Protein AF-A0A933USE7-F1 (afdb_monomer)

Sequence (112 aa):
MIGGRRTSVRLEREIWLALDEICLREKATLHRLCGAIDAQRGPSGRSSAMRVLAIGYFREAATDIGHQQAGHGPLPAADSHLRAPDPGRPRSFLAAIQADLARHAKHRPSKG

pLDDT: mean 77.44, std 17.63, range [38.81, 97.38]

Radius of gyration: 17.28 Å; Cα contacts (8 Å, |Δi|>4): 50; chains: 1; bounding box: 38×41×45 Å

Structure (mmCIF, N/CA/C/O backbone):
data_AF-A0A933USE7-F1
#
_entry.id   AF-A0A933USE7-F1
#
loop_
_atom_site.group_PDB
_atom_site.id
_atom_site.type_symbol
_atom_site.label_atom_id
_atom_site.label_alt_id
_atom_site.label_comp_id
_atom_site.label_asym_id
_atom_site.label_entity_id
_atom_site.label_seq_id
_atom_site.pdbx_PDB_ins_code
_atom_site.Cartn_x
_atom_site.Cartn_y
_atom_site.Cartn_z
_atom_site.occupancy
_atom_site.B_iso_or_equiv
_atom_site.auth_seq_id
_atom_site.auth_comp_id
_atom_site.auth_asym_id
_atom_site.auth_atom_id
_atom_site.pdbx_PDB_model_num
ATOM 1 N N . MET A 1 1 ? -16.252 8.790 15.072 1.00 39.22 1 MET A N 1
ATOM 2 C CA . MET A 1 1 ? -16.191 10.258 15.239 1.00 39.22 1 MET A CA 1
ATOM 3 C C . MET A 1 1 ? -15.223 10.528 16.382 1.00 39.22 1 MET A C 1
ATOM 5 O O . MET A 1 1 ? -15.429 9.962 17.441 1.00 39.22 1 MET A O 1
ATOM 9 N N . ILE A 1 2 ? -14.136 11.271 16.163 1.00 38.81 2 ILE A N 1
ATOM 10 C CA . ILE A 1 2 ? -13.167 11.625 17.215 1.00 38.81 2 ILE A CA 1
ATOM 11 C C . ILE A 1 2 ? -12.984 13.146 17.141 1.00 38.81 2 ILE A C 1
ATOM 13 O O . ILE A 1 2 ? -12.527 13.652 16.122 1.00 38.81 2 ILE A O 1
ATOM 17 N N . GLY A 1 3 ? -13.403 13.863 18.190 1.00 41.78 3 GLY A N 1
ATOM 18 C CA . GLY A 1 3 ? -12.953 15.231 18.482 1.00 41.78 3 GLY A CA 1
ATOM 19 C C . GLY A 1 3 ? -13.508 16.399 17.656 1.00 41.78 3 GLY A C 1
ATOM 20 O O . GLY A 1 3 ? -12.767 17.348 17.429 1.00 41.78 3 GLY A O 1
ATOM 21 N N . GLY A 1 4 ? -14.766 16.381 17.197 1.00 46.00 4 GLY A N 1
ATOM 22 C CA . GLY A 1 4 ? -15.4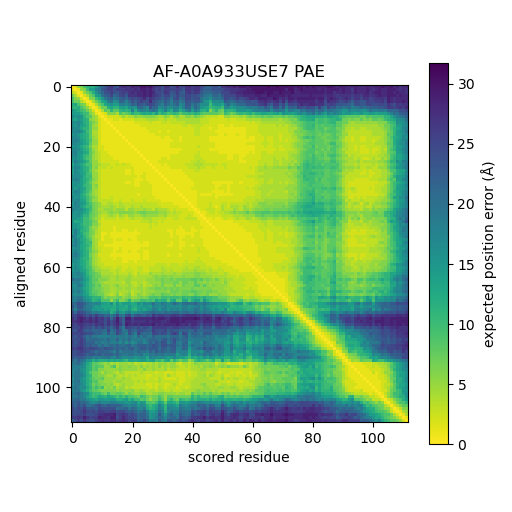77 17.600 16.748 1.00 46.00 4 GLY A CA 1
ATOM 23 C C . GLY A 1 4 ? -14.941 18.334 15.503 1.00 46.00 4 GLY A C 1
ATOM 24 O O . GLY A 1 4 ? -15.620 19.205 14.971 1.00 46.00 4 GLY A O 1
ATOM 25 N N . ARG A 1 5 ? -13.779 17.960 14.961 1.00 43.16 5 ARG A N 1
ATOM 26 C CA . ARG A 1 5 ? -13.311 18.359 13.633 1.00 43.16 5 ARG A CA 1
ATOM 27 C C . ARG A 1 5 ? -13.321 17.123 12.749 1.00 43.16 5 ARG A C 1
ATOM 29 O O . ARG A 1 5 ? -12.512 16.218 12.932 1.00 43.16 5 ARG A O 1
ATOM 36 N N . ARG A 1 6 ? -14.218 17.085 11.756 1.00 41.78 6 ARG A N 1
ATOM 37 C CA . ARG A 1 6 ? -14.032 16.219 10.583 1.00 41.78 6 ARG A CA 1
ATOM 38 C C . ARG A 1 6 ? -12.738 16.676 9.909 1.00 41.78 6 ARG A C 1
ATOM 40 O O . ARG A 1 6 ? -12.771 17.508 9.012 1.00 41.78 6 ARG A O 1
ATOM 47 N N . THR A 1 7 ? -11.590 16.135 10.296 1.00 48.72 7 THR A N 1
ATOM 48 C CA . THR A 1 7 ? -10.470 16.049 9.364 1.00 48.72 7 THR A CA 1
ATOM 49 C C . THR A 1 7 ? -10.881 14.998 8.344 1.00 48.72 7 THR A C 1
ATOM 51 O O . THR A 1 7 ? -10.572 13.817 8.473 1.00 48.72 7 THR A O 1
ATOM 54 N N . SER A 1 8 ? -11.698 15.409 7.365 1.00 50.75 8 SER A N 1
ATOM 55 C CA . SER A 1 8 ? -11.957 14.587 6.191 1.00 50.75 8 SER A CA 1
ATOM 56 C C . SER A 1 8 ? -10.589 14.260 5.615 1.00 50.75 8 SER A C 1
ATOM 58 O O . SER A 1 8 ? -9.871 15.159 5.168 1.00 50.75 8 SER A O 1
ATOM 60 N N . VAL A 1 9 ? -10.190 12.999 5.701 1.00 57.50 9 VAL A N 1
ATOM 61 C CA . VAL A 1 9 ? -8.989 12.516 5.037 1.00 57.50 9 VAL A CA 1
ATOM 62 C C . VAL A 1 9 ? -9.193 12.814 3.552 1.00 57.50 9 VAL A C 1
ATOM 64 O O . VAL A 1 9 ? -10.010 12.177 2.894 1.00 57.50 9 VAL A O 1
ATOM 67 N N . ARG A 1 10 ? -8.526 13.856 3.043 1.00 72.12 10 ARG A N 1
ATOM 68 C CA . ARG A 1 10 ? -8.496 14.159 1.612 1.00 72.12 10 ARG A CA 1
ATOM 69 C C . ARG A 1 10 ? -7.514 13.192 0.975 1.00 72.12 10 ARG A C 1
ATOM 71 O O . ARG A 1 10 ? -6.297 13.372 1.072 1.00 72.12 10 ARG A O 1
ATOM 78 N N . LEU A 1 11 ? -8.074 12.139 0.410 1.00 85.94 11 LEU A N 1
ATOM 79 C CA . LEU A 1 11 ? -7.391 11.141 -0.392 1.00 85.94 11 LEU A CA 1
ATOM 80 C C . LEU A 1 11 ? -8.025 11.154 -1.774 1.00 85.94 11 LEU A C 1
ATOM 82 O O . LEU A 1 11 ? -9.244 11.275 -1.907 1.00 85.94 11 LEU A O 1
ATOM 86 N N . GLU A 1 12 ? -7.175 11.071 -2.784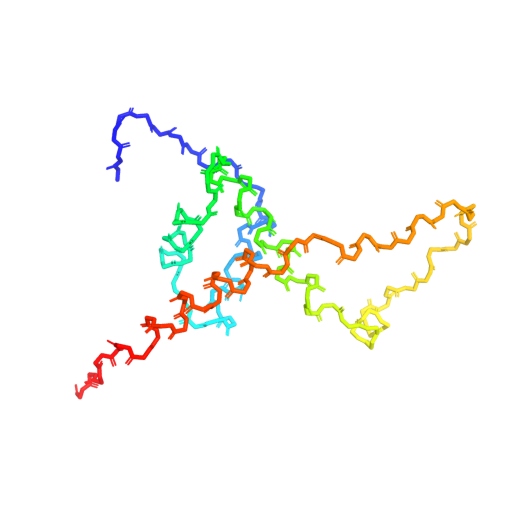 1.00 92.81 12 GLU A N 1
ATOM 87 C CA . GLU A 1 12 ? -7.572 10.918 -4.171 1.00 92.81 12 GLU A CA 1
ATOM 88 C C . GLU A 1 12 ? -8.311 9.584 -4.327 1.00 92.81 12 GLU A C 1
ATOM 90 O O . GLU A 1 12 ? -8.002 8.607 -3.639 1.00 92.81 12 GLU A O 1
ATOM 95 N N . ARG A 1 13 ? -9.286 9.532 -5.240 1.00 91.38 13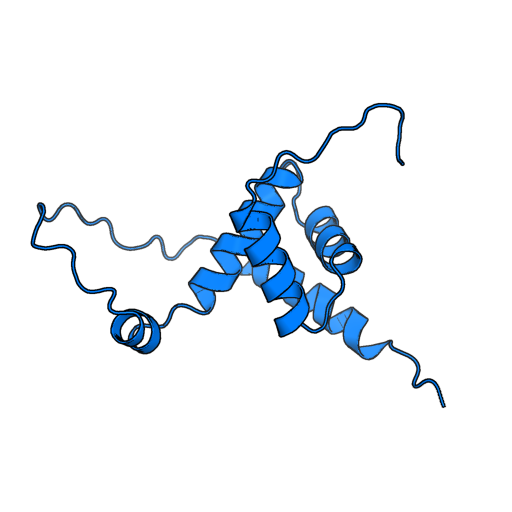 ARG A N 1
ATOM 96 C CA . ARG A 1 13 ? -10.090 8.326 -5.492 1.00 91.38 13 ARG A CA 1
ATOM 97 C C . ARG A 1 13 ? -9.218 7.102 -5.780 1.00 91.38 13 ARG A C 1
ATOM 99 O O . ARG A 1 13 ? -9.467 6.042 -5.221 1.00 91.38 13 ARG A O 1
ATOM 106 N N . GLU A 1 14 ? -8.167 7.276 -6.575 1.00 93.75 14 GLU A N 1
ATOM 107 C CA . GLU A 1 14 ? -7.245 6.194 -6.937 1.00 93.75 14 GLU A CA 1
ATOM 108 C C . GLU A 1 14 ? -6.495 5.622 -5.732 1.00 93.75 14 GLU A C 1
ATOM 110 O O . GLU A 1 14 ? -6.235 4.425 -5.674 1.00 93.75 14 GLU A O 1
ATOM 115 N N . ILE A 1 15 ? -6.214 6.438 -4.711 1.00 94.88 15 ILE A N 1
ATOM 116 C CA . ILE A 1 15 ? -5.581 5.927 -3.493 1.00 94.88 15 ILE A CA 1
ATOM 117 C C . ILE A 1 15 ? -6.580 5.122 -2.660 1.00 94.88 15 ILE A C 1
ATOM 119 O O . ILE A 1 15 ? -6.192 4.129 -2.053 1.00 94.88 15 ILE A O 1
ATOM 123 N N . TRP A 1 16 ? -7.862 5.497 -2.639 1.00 94.81 16 TRP A N 1
ATOM 124 C CA . TRP A 1 16 ? -8.887 4.665 -2.000 1.00 94.81 16 TRP A CA 1
ATOM 125 C C . TRP A 1 16 ? -9.020 3.303 -2.680 1.00 94.81 16 TRP A C 1
ATOM 127 O O . TRP A 1 16 ? -8.982 2.291 -1.988 1.00 94.81 16 TRP A O 1
ATOM 137 N N . LEU A 1 17 ? -9.067 3.273 -4.014 1.00 95.81 17 LEU A N 1
ATOM 138 C CA . LEU A 1 17 ? -9.104 2.020 -4.775 1.00 95.81 17 LEU A CA 1
ATOM 139 C C . LEU A 1 17 ? -7.876 1.145 -4.494 1.00 95.81 17 LEU A C 1
ATOM 141 O O . LEU A 1 17 ? -8.016 -0.045 -4.226 1.00 95.81 17 LEU A O 1
ATOM 145 N N . ALA A 1 18 ? -6.685 1.747 -4.470 1.00 96.44 18 ALA A N 1
ATOM 146 C CA . ALA A 1 18 ? -5.450 1.055 -4.116 1.00 96.44 18 ALA A CA 1
ATOM 147 C C . ALA A 1 18 ? -5.507 0.445 -2.703 1.00 96.44 18 ALA A C 1
ATOM 149 O O . ALA A 1 18 ? -5.068 -0.683 -2.492 1.00 96.44 18 ALA A O 1
ATOM 150 N N . LEU A 1 19 ? -6.054 1.166 -1.720 1.00 95.81 19 LEU A N 1
ATOM 151 C CA . LEU A 1 19 ? -6.193 0.667 -0.348 1.00 95.81 19 LEU A CA 1
ATOM 152 C C . LEU A 1 19 ? -7.223 -0.460 -0.235 1.00 95.81 19 LEU A C 1
ATOM 154 O O . LEU A 1 19 ? -6.994 -1.399 0.529 1.00 95.81 19 LEU A O 1
ATOM 158 N N . ASP A 1 20 ? -8.324 -0.386 -0.981 1.00 96.19 20 ASP A N 1
ATOM 159 C CA . ASP A 1 20 ? -9.326 -1.452 -1.041 1.00 96.19 20 ASP A CA 1
ATOM 160 C C . ASP A 1 20 ? -8.730 -2.728 -1.653 1.00 96.19 20 ASP A C 1
ATOM 162 O O . ASP A 1 20 ? -8.916 -3.825 -1.121 1.00 96.19 20 ASP A O 1
ATOM 166 N N . GLU A 1 21 ? -7.929 -2.586 -2.711 1.00 97.38 21 GLU A N 1
ATOM 167 C CA . GLU A 1 21 ? -7.208 -3.700 -3.321 1.00 97.38 21 GLU A CA 1
ATOM 168 C C . GLU A 1 21 ? -6.182 -4.320 -2.360 1.00 97.38 21 GLU A C 1
ATOM 170 O O . GLU A 1 21 ? -6.114 -5.544 -2.231 1.00 97.38 21 GLU A O 1
ATOM 175 N N . ILE A 1 22 ? -5.431 -3.494 -1.627 1.00 95.75 22 ILE A N 1
ATOM 176 C CA . ILE A 1 22 ? -4.517 -3.965 -0.577 1.00 95.75 22 ILE A CA 1
ATOM 177 C C . ILE A 1 22 ? -5.288 -4.731 0.499 1.00 95.75 22 ILE A C 1
ATOM 179 O O . ILE A 1 22 ? -4.881 -5.821 0.892 1.00 95.75 22 ILE A O 1
ATOM 183 N N . CYS A 1 23 ? -6.423 -4.202 0.963 1.00 95.44 23 CYS A N 1
ATOM 184 C CA . CYS A 1 23 ? -7.257 -4.872 1.959 1.00 95.44 23 CYS A CA 1
ATOM 185 C C . CYS A 1 23 ? -7.714 -6.255 1.479 1.00 95.44 23 CYS A C 1
ATOM 187 O O . CYS A 1 23 ? -7.655 -7.221 2.243 1.00 95.44 23 CYS A O 1
ATOM 189 N N . LEU A 1 24 ? -8.120 -6.364 0.212 1.00 95.75 24 LEU A N 1
ATOM 190 C CA . LEU A 1 24 ? -8.521 -7.630 -0.391 1.00 95.75 24 LEU A CA 1
ATOM 191 C C . LEU A 1 24 ? -7.353 -8.627 -0.455 1.00 95.75 24 LEU A C 1
ATOM 193 O O . LEU A 1 24 ? -7.500 -9.765 -0.001 1.00 95.75 24 LEU A O 1
ATOM 197 N N . ARG A 1 25 ? -6.193 -8.199 -0.970 1.00 94.62 25 ARG A N 1
ATOM 198 C CA . ARG A 1 25 ? -4.991 -9.039 -1.123 1.00 94.62 25 ARG A CA 1
ATOM 199 C C . ARG A 1 25 ? -4.453 -9.526 0.226 1.00 94.62 25 ARG A C 1
ATOM 201 O O . ARG A 1 25 ? -4.156 -10.708 0.383 1.00 94.62 25 ARG A O 1
ATOM 208 N N . GLU A 1 26 ? -4.427 -8.644 1.220 1.00 91.25 26 GLU A N 1
ATOM 209 C CA . GLU A 1 26 ? -3.921 -8.930 2.569 1.00 91.25 26 GLU A CA 1
ATOM 210 C C . GLU A 1 26 ? -4.971 -9.552 3.502 1.00 91.25 26 GLU A C 1
ATOM 212 O O . GLU A 1 26 ? -4.691 -9.821 4.673 1.00 91.25 26 GLU A O 1
ATOM 217 N N . LYS A 1 27 ? -6.202 -9.774 3.016 1.00 92.44 27 LYS A N 1
ATOM 218 C CA . LYS A 1 27 ? -7.336 -10.269 3.817 1.00 92.44 27 LYS A CA 1
ATOM 219 C C . LYS A 1 27 ? -7.542 -9.445 5.099 1.00 92.44 27 LYS A C 1
ATOM 221 O O . LYS A 1 27 ? -7.845 -9.983 6.170 1.00 92.44 27 LYS A O 1
ATOM 226 N N . ALA A 1 28 ? -7.375 -8.131 4.989 1.00 91.31 28 ALA A N 1
ATOM 227 C CA . ALA A 1 28 ? -7.480 -7.171 6.079 1.00 91.31 28 ALA A CA 1
ATOM 228 C C . ALA A 1 28 ? -8.674 -6.234 5.869 1.00 91.31 28 ALA A C 1
ATOM 230 O O . ALA A 1 28 ? -9.138 -6.019 4.756 1.00 91.31 28 ALA A O 1
ATOM 231 N N . THR A 1 29 ? -9.187 -5.653 6.953 1.00 93.06 29 THR A N 1
ATOM 232 C CA . THR A 1 29 ? -10.177 -4.576 6.849 1.00 93.06 29 THR A CA 1
ATOM 233 C C . THR A 1 29 ? -9.469 -3.229 6.771 1.00 93.06 29 THR A C 1
ATOM 235 O O . THR A 1 29 ? -8.407 -3.051 7.373 1.00 93.06 29 THR A O 1
ATOM 238 N N . LEU A 1 30 ? -10.101 -2.242 6.131 1.00 91.44 30 LEU A N 1
ATOM 239 C CA . LEU A 1 30 ? -9.584 -0.872 6.083 1.00 91.44 30 LEU A CA 1
ATOM 240 C C . LEU A 1 30 ? -9.321 -0.301 7.484 1.00 91.44 30 LEU A C 1
ATOM 242 O O . LEU A 1 30 ? -8.349 0.419 7.689 1.00 91.44 30 LEU A O 1
ATOM 246 N N . HIS A 1 31 ? -10.148 -0.660 8.470 1.00 90.75 31 HIS A N 1
ATOM 247 C CA . HIS A 1 31 ? -9.938 -0.262 9.861 1.00 90.75 31 HIS A CA 1
ATOM 248 C C . HIS A 1 31 ? -8.619 -0.809 10.426 1.00 90.75 31 HIS A C 1
ATOM 250 O O . HIS A 1 31 ? -7.854 -0.058 11.028 1.00 90.75 31 HIS A O 1
ATOM 256 N N . ARG A 1 32 ? -8.323 -2.094 10.190 1.00 91.62 32 ARG A N 1
ATOM 257 C CA . ARG A 1 32 ? -7.063 -2.715 10.623 1.00 91.62 32 ARG A CA 1
ATOM 258 C C . ARG A 1 32 ? -5.864 -2.106 9.908 1.00 91.62 32 ARG A C 1
ATOM 260 O O . ARG A 1 32 ? -4.870 -1.804 10.558 1.00 91.62 32 ARG A O 1
ATOM 267 N N . LEU A 1 33 ? -5.985 -1.872 8.603 1.00 92.69 33 LEU A N 1
ATOM 268 C CA . LEU A 1 33 ? -4.945 -1.211 7.822 1.00 92.69 33 LEU A CA 1
ATOM 269 C C . LEU A 1 33 ? -4.659 0.200 8.359 1.00 92.69 33 LEU A C 1
ATOM 271 O O . LEU A 1 33 ? -3.509 0.545 8.611 1.00 92.69 33 LEU A O 1
ATOM 275 N N . CYS A 1 34 ? -5.704 0.990 8.624 1.00 91.50 34 CYS A N 1
ATOM 276 C CA . CYS A 1 34 ? -5.572 2.315 9.234 1.00 91.50 34 CYS A CA 1
ATOM 277 C C . CYS A 1 34 ? -4.906 2.260 10.616 1.00 91.50 34 CYS A C 1
ATOM 279 O O . CYS A 1 34 ? -4.069 3.110 10.909 1.00 91.50 34 CYS A O 1
ATOM 281 N N . GLY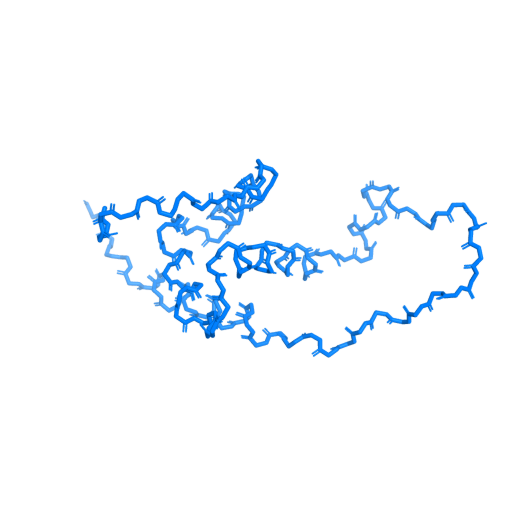 A 1 35 ? -5.250 1.269 11.446 1.00 91.00 35 GLY A N 1
ATOM 282 C CA . GLY A 1 35 ? -4.629 1.068 12.757 1.00 91.00 35 GLY A CA 1
ATOM 283 C C . GLY A 1 35 ? -3.126 0.796 12.659 1.00 91.00 35 GLY A C 1
ATOM 284 O O . GLY A 1 35 ? -2.340 1.461 13.333 1.00 91.00 35 GLY A O 1
ATOM 285 N N . ALA A 1 36 ? -2.721 -0.100 11.755 1.00 91.38 36 ALA A N 1
ATOM 286 C CA . ALA A 1 36 ? -1.311 -0.406 11.507 1.00 91.38 36 ALA A CA 1
ATOM 287 C C . ALA A 1 36 ? -0.533 0.822 10.996 1.00 91.38 36 ALA A C 1
ATOM 289 O O . ALA A 1 36 ? 0.583 1.082 11.445 1.00 91.38 36 ALA A O 1
ATOM 290 N N . ILE A 1 37 ? -1.138 1.619 10.106 1.00 91.44 37 ILE A N 1
ATOM 291 C CA . ILE A 1 37 ? -0.562 2.887 9.632 1.00 91.44 37 ILE A CA 1
ATOM 292 C C . ILE A 1 37 ? -0.408 3.878 10.785 1.00 91.44 37 ILE A C 1
ATOM 294 O O . ILE A 1 37 ? 0.644 4.497 10.924 1.00 91.44 37 ILE A O 1
ATOM 298 N N . ASP A 1 38 ? -1.442 4.053 11.609 1.00 90.38 38 ASP A N 1
ATOM 299 C CA . ASP A 1 38 ? -1.418 5.004 12.722 1.00 90.38 38 ASP A CA 1
ATOM 300 C C . ASP A 1 38 ? -0.349 4.652 13.763 1.00 90.38 38 ASP A C 1
ATOM 302 O O . ASP A 1 38 ? 0.276 5.564 14.304 1.00 90.38 38 ASP A O 1
ATOM 306 N N . ALA A 1 39 ? -0.081 3.361 13.978 1.00 88.75 39 ALA A N 1
ATOM 307 C CA . ALA A 1 39 ? 0.984 2.893 14.862 1.00 88.75 39 ALA A CA 1
ATOM 308 C C . ALA A 1 39 ? 2.400 3.189 14.330 1.00 88.75 39 ALA A C 1
ATOM 310 O O . ALA A 1 39 ? 3.344 3.261 15.111 1.00 88.75 39 ALA A O 1
ATOM 311 N N . GLN A 1 40 ? 2.564 3.364 13.013 1.00 86.62 40 GLN A N 1
ATOM 312 C CA . GLN A 1 40 ? 3.883 3.391 12.364 1.00 86.62 40 GLN A CA 1
ATOM 313 C C . GLN A 1 40 ? 4.215 4.701 11.651 1.00 86.62 40 GLN A C 1
ATOM 315 O O . GLN A 1 40 ? 5.375 4.960 11.341 1.00 86.62 40 GLN A O 1
ATOM 320 N N . ARG A 1 41 ? 3.222 5.556 11.386 1.00 86.44 41 ARG A N 1
ATOM 321 C CA . ARG A 1 41 ? 3.402 6.805 10.623 1.00 86.44 41 ARG A CA 1
ATOM 322 C C . ARG A 1 41 ? 4.281 7.852 11.316 1.00 86.44 41 ARG A C 1
ATOM 324 O O . ARG A 1 41 ? 4.658 8.839 10.677 1.00 86.44 41 ARG A O 1
ATOM 331 N N . GLY A 1 42 ? 4.578 7.676 12.606 1.00 86.75 42 GLY A N 1
ATOM 332 C CA . GLY A 1 42 ? 5.310 8.648 13.415 1.00 86.75 42 GLY A CA 1
ATOM 333 C C . GLY A 1 42 ? 4.658 10.040 13.341 1.00 86.75 42 GLY A C 1
ATOM 334 O O . GLY A 1 42 ? 3.433 10.142 13.469 1.00 86.75 42 GLY A O 1
ATOM 335 N N . PRO A 1 43 ? 5.424 11.117 13.083 1.00 85.50 43 PRO A N 1
ATOM 336 C CA . PRO A 1 43 ? 4.874 12.470 12.979 1.00 85.50 43 PRO A CA 1
ATOM 337 C C . PRO A 1 43 ? 4.092 12.721 11.676 1.00 85.50 43 PRO A C 1
ATOM 339 O O . PRO A 1 43 ? 3.441 13.757 11.540 1.00 85.50 43 PRO A O 1
ATOM 342 N N . SER A 1 44 ? 4.126 11.800 10.705 1.00 85.00 44 SER A N 1
ATOM 343 C CA . SER A 1 44 ? 3.476 11.992 9.405 1.00 85.00 44 SER A CA 1
ATOM 344 C C . SER A 1 44 ? 1.955 12.015 9.534 1.00 85.00 44 SER A C 1
ATOM 346 O O . SER A 1 44 ? 1.363 11.201 10.244 1.00 85.00 44 SER A O 1
ATOM 348 N N . GLY A 1 45 ? 1.289 12.898 8.787 1.00 88.75 45 GLY A N 1
ATOM 349 C CA . GLY A 1 45 ? -0.173 12.908 8.704 1.00 88.75 45 GLY A CA 1
ATOM 350 C C . GLY A 1 45 ? -0.726 11.614 8.090 1.00 88.75 45 GLY A C 1
ATOM 351 O O . GLY A 1 45 ? -0.145 11.071 7.148 1.00 88.75 45 GLY A O 1
ATOM 352 N N . ARG A 1 46 ? -1.881 11.142 8.581 1.00 87.69 46 ARG A N 1
ATOM 353 C CA . ARG A 1 46 ? -2.503 9.871 8.158 1.00 87.69 46 ARG A CA 1
ATOM 354 C C . ARG A 1 46 ? -2.671 9.759 6.639 1.00 87.69 46 ARG A C 1
ATOM 356 O O . ARG A 1 46 ? -2.287 8.750 6.064 1.00 87.69 46 ARG A O 1
ATOM 363 N N . SER A 1 47 ? -3.162 10.808 5.975 1.00 90.75 47 SER A N 1
ATOM 364 C CA . SER A 1 47 ? -3.344 10.800 4.516 1.00 90.75 47 SER A CA 1
ATOM 365 C C . SER A 1 47 ? -2.023 10.658 3.751 1.00 90.75 47 SER A C 1
ATOM 367 O O . SER A 1 47 ? -1.998 10.051 2.687 1.00 90.75 47 SER A O 1
ATOM 369 N N . SER A 1 48 ? -0.926 11.234 4.256 1.00 90.69 48 SER A N 1
ATOM 370 C CA . SER A 1 48 ? 0.401 11.078 3.642 1.00 90.69 48 SER A CA 1
ATOM 371 C C . SER A 1 48 ? 0.905 9.648 3.838 1.00 90.69 48 SER A C 1
ATOM 373 O O . SER A 1 48 ? 1.297 8.991 2.878 1.00 90.69 48 SER A O 1
ATOM 375 N N . ALA A 1 49 ? 0.773 9.115 5.055 1.00 91.38 49 ALA A N 1
ATOM 376 C CA . ALA A 1 49 ? 1.164 7.744 5.365 1.00 91.38 49 ALA A CA 1
ATOM 377 C C . ALA A 1 49 ? 0.376 6.699 4.551 1.00 91.38 49 ALA A C 1
ATOM 379 O O . ALA A 1 49 ? 0.966 5.738 4.069 1.00 91.38 49 ALA A O 1
ATOM 380 N N . MET A 1 50 ? -0.924 6.919 4.318 1.00 93.69 50 MET A N 1
ATOM 381 C CA . MET A 1 50 ? -1.756 6.071 3.451 1.00 93.69 50 MET A CA 1
ATOM 382 C C . MET A 1 50 ? -1.276 6.077 1.993 1.00 93.69 50 MET A C 1
ATOM 384 O O . MET A 1 50 ? -1.171 5.014 1.387 1.00 93.69 50 MET A O 1
ATOM 388 N N . ARG A 1 51 ? -0.918 7.244 1.439 1.00 94.06 51 ARG A N 1
ATOM 389 C CA . ARG A 1 51 ? -0.332 7.333 0.087 1.00 94.06 51 ARG A CA 1
ATOM 390 C C . ARG A 1 51 ? 1.004 6.605 0.002 1.00 94.06 51 ARG A C 1
ATOM 392 O O . ARG A 1 51 ? 1.246 5.868 -0.948 1.00 94.06 51 ARG A O 1
ATOM 399 N N . VAL A 1 52 ? 1.866 6.800 1.000 1.00 92.12 52 VAL A N 1
ATOM 400 C CA . VAL A 1 52 ? 3.174 6.139 1.068 1.00 92.12 52 VAL A CA 1
ATOM 401 C C . VAL A 1 52 ? 3.026 4.625 1.163 1.00 92.12 52 VAL A C 1
ATOM 403 O O . VAL A 1 52 ? 3.746 3.923 0.458 1.00 92.12 52 VAL A O 1
ATOM 406 N N . LEU A 1 53 ? 2.086 4.135 1.975 1.00 92.25 53 LEU A N 1
ATOM 407 C CA . LEU A 1 53 ? 1.746 2.718 2.046 1.00 92.25 53 LEU A CA 1
ATOM 408 C C . LEU A 1 53 ? 1.308 2.190 0.677 1.00 92.25 53 LEU A C 1
ATOM 410 O O . LEU A 1 53 ? 1.885 1.216 0.212 1.00 92.25 53 LEU A O 1
ATOM 414 N N . ALA A 1 54 ? 0.321 2.826 0.036 1.00 94.81 54 ALA A N 1
ATOM 415 C CA . ALA A 1 54 ? -0.216 2.356 -1.240 1.00 94.81 54 ALA A CA 1
ATOM 416 C C . ALA A 1 54 ? 0.877 2.279 -2.317 1.00 94.81 54 ALA A C 1
ATOM 418 O O . ALA A 1 54 ? 1.088 1.231 -2.922 1.00 94.81 54 ALA A O 1
ATOM 419 N N . ILE A 1 55 ? 1.644 3.360 -2.490 1.00 93.06 55 ILE A N 1
ATOM 420 C CA . ILE A 1 55 ? 2.766 3.401 -3.438 1.00 93.06 55 ILE A CA 1
ATOM 421 C C . ILE A 1 55 ? 3.808 2.337 -3.090 1.00 93.06 55 ILE A C 1
ATOM 423 O O . ILE A 1 55 ? 4.316 1.651 -3.971 1.00 93.06 55 ILE A O 1
ATOM 427 N N . GLY A 1 56 ? 4.152 2.220 -1.811 1.00 91.56 56 GLY A N 1
ATOM 428 C CA . GLY A 1 56 ? 5.141 1.270 -1.333 1.00 91.56 56 GLY A CA 1
ATOM 429 C C . GLY A 1 56 ? 4.755 -0.178 -1.629 1.00 91.56 56 GLY A C 1
ATOM 430 O O . GLY A 1 56 ? 5.552 -0.913 -2.204 1.00 91.56 56 GLY A O 1
ATOM 431 N N . TYR A 1 57 ? 3.513 -0.544 -1.316 1.00 92.69 57 TYR A N 1
ATOM 432 C CA . TYR A 1 57 ? 2.961 -1.874 -1.549 1.00 92.69 57 TYR A CA 1
ATOM 433 C C . TYR A 1 57 ? 3.061 -2.290 -3.022 1.00 92.69 57 TYR A C 1
ATOM 435 O O . TYR A 1 57 ? 3.618 -3.338 -3.344 1.00 92.69 57 TYR A O 1
ATOM 443 N N . PHE A 1 58 ? 2.583 -1.443 -3.939 1.00 92.25 58 PHE A N 1
ATOM 444 C CA . PHE A 1 58 ? 2.611 -1.768 -5.366 1.00 92.25 58 PHE A CA 1
ATOM 445 C C . PHE A 1 58 ? 4.013 -1.695 -5.974 1.00 92.25 58 PHE A C 1
ATOM 447 O O . PHE A 1 58 ? 4.293 -2.428 -6.917 1.00 92.25 58 PHE A O 1
ATOM 454 N N . ARG A 1 59 ? 4.920 -0.875 -5.426 1.00 89.88 59 ARG A N 1
ATOM 455 C CA . ARG A 1 59 ? 6.330 -0.871 -5.845 1.00 89.88 59 ARG A CA 1
ATOM 456 C C . ARG A 1 59 ? 7.046 -2.170 -5.499 1.00 89.88 59 ARG A C 1
ATOM 458 O O . ARG A 1 59 ? 7.845 -2.623 -6.304 1.00 89.88 59 ARG A O 1
ATOM 465 N N . GLU A 1 60 ? 6.781 -2.760 -4.335 1.00 87.50 60 GLU A N 1
ATOM 466 C CA . GLU A 1 60 ? 7.360 -4.062 -3.970 1.00 87.50 60 GLU A CA 1
ATOM 467 C C . GLU A 1 60 ? 6.789 -5.206 -4.820 1.00 87.50 60 GLU A C 1
ATOM 469 O O . GLU A 1 60 ? 7.496 -6.170 -5.103 1.00 87.50 60 GLU A O 1
ATOM 474 N N . ALA A 1 61 ? 5.538 -5.079 -5.272 1.00 87.94 61 ALA A N 1
ATOM 475 C CA . ALA A 1 61 ? 4.909 -6.027 -6.191 1.00 87.94 61 ALA A CA 1
ATOM 476 C C . ALA A 1 61 ? 5.313 -5.826 -7.668 1.00 87.94 61 ALA A C 1
ATOM 478 O O . ALA A 1 61 ? 5.107 -6.723 -8.488 1.00 87.94 61 ALA A O 1
ATOM 479 N N . ALA A 1 62 ? 5.861 -4.661 -8.026 1.00 88.81 62 ALA A N 1
ATOM 480 C CA . ALA A 1 62 ? 6.293 -4.349 -9.383 1.00 88.81 62 ALA A CA 1
ATOM 481 C C . ALA A 1 62 ? 7.610 -5.073 -9.698 1.00 88.81 62 ALA A C 1
ATOM 483 O O . ALA A 1 62 ? 8.694 -4.625 -9.335 1.00 88.81 62 ALA A O 1
ATOM 484 N N . THR A 1 63 ? 7.498 -6.212 -10.377 1.00 87.44 63 THR A N 1
ATOM 485 C CA . THR A 1 63 ? 8.637 -6.981 -10.897 1.00 87.44 63 THR A CA 1
ATOM 486 C C . THR A 1 63 ? 8.946 -6.576 -12.337 1.00 87.44 63 THR A C 1
ATOM 488 O O . THR A 1 63 ? 8.059 -6.080 -13.029 1.00 87.44 63 THR A 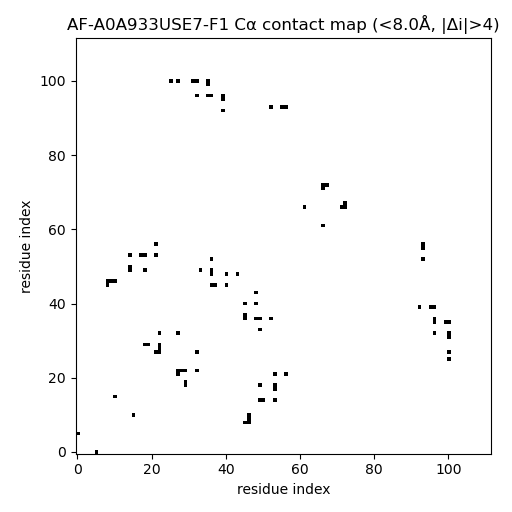O 1
ATOM 491 N N . ASP A 1 64 ? 10.160 -6.843 -12.826 1.00 85.44 64 ASP A N 1
ATOM 492 C CA . ASP A 1 64 ? 10.521 -6.575 -14.229 1.00 85.44 64 ASP A CA 1
ATOM 493 C C . ASP A 1 64 ? 9.587 -7.305 -15.207 1.00 85.44 64 ASP A C 1
ATOM 495 O O . ASP A 1 64 ? 9.124 -6.722 -16.187 1.00 85.44 64 ASP A O 1
ATOM 499 N N . ILE A 1 65 ? 9.228 -8.556 -14.894 1.00 85.12 65 ILE A N 1
ATOM 500 C CA . ILE A 1 65 ? 8.258 -9.341 -15.672 1.00 85.12 65 ILE A CA 1
ATOM 501 C C . ILE A 1 65 ? 6.884 -8.662 -15.656 1.00 85.12 65 ILE A C 1
ATOM 503 O O . ILE A 1 65 ? 6.277 -8.479 -16.709 1.00 85.12 65 ILE A O 1
ATOM 507 N N . GLY A 1 66 ? 6.392 -8.258 -14.480 1.00 85.88 66 GLY A N 1
ATOM 508 C CA . GLY A 1 66 ? 5.103 -7.572 -14.357 1.00 85.88 66 GLY A CA 1
ATOM 509 C C . GLY A 1 66 ? 5.084 -6.218 -15.072 1.00 85.88 66 GLY A C 1
ATOM 510 O O . GLY A 1 66 ? 4.083 -5.858 -15.686 1.00 85.88 66 GLY A O 1
ATOM 511 N N . HIS A 1 67 ? 6.203 -5.492 -15.048 1.00 85.25 67 HIS A N 1
ATOM 512 C CA . HIS A 1 67 ? 6.385 -4.232 -15.763 1.00 85.25 67 HIS A CA 1
ATOM 513 C C . HIS A 1 67 ? 6.273 -4.435 -17.281 1.00 85.25 67 HIS A C 1
ATOM 515 O O . HIS A 1 67 ? 5.497 -3.741 -17.939 1.00 85.25 67 HIS A O 1
ATOM 521 N N . GLN A 1 68 ? 6.956 -5.451 -17.817 1.00 84.00 68 GLN A N 1
ATOM 522 C CA . GLN A 1 68 ? 6.874 -5.825 -19.231 1.00 84.00 68 GLN A CA 1
ATOM 523 C C . GLN A 1 68 ? 5.467 -6.287 -19.634 1.00 84.00 68 GLN A C 1
ATOM 525 O O . GLN A 1 68 ? 4.948 -5.842 -20.655 1.00 84.00 68 GLN A O 1
ATOM 530 N N . GLN A 1 69 ? 4.824 -7.141 -18.831 1.00 86.75 69 GLN A N 1
ATOM 531 C CA . GLN A 1 69 ? 3.468 -7.642 -19.097 1.00 86.75 69 GLN A CA 1
ATOM 532 C C . GLN A 1 69 ? 2.411 -6.533 -19.098 1.00 86.75 69 GLN A C 1
ATOM 534 O O . GLN A 1 69 ? 1.456 -6.601 -19.867 1.00 86.75 69 GLN A O 1
ATOM 539 N N . ALA A 1 70 ? 2.590 -5.498 -18.273 1.00 8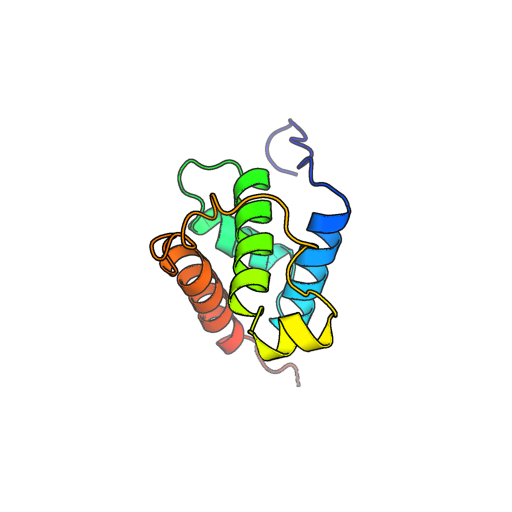7.81 70 ALA A N 1
ATOM 540 C CA . ALA A 1 70 ? 1.738 -4.311 -18.279 1.00 87.81 70 ALA A CA 1
ATOM 541 C C . ALA A 1 70 ? 1.961 -3.405 -19.508 1.00 87.81 70 ALA A C 1
ATOM 543 O O . ALA A 1 70 ? 1.250 -2.416 -19.672 1.00 87.81 70 ALA A O 1
ATOM 544 N N . GLY A 1 71 ? 2.947 -3.707 -20.362 1.00 86.44 71 GLY A N 1
ATOM 545 C CA . GLY A 1 71 ? 3.324 -2.864 -21.497 1.00 86.44 71 GLY A CA 1
ATOM 546 C C . GLY A 1 71 ? 4.075 -1.597 -21.087 1.00 86.44 71 GLY A C 1
ATOM 547 O O . GLY A 1 71 ? 4.195 -0.667 -21.884 1.00 86.44 71 GLY A O 1
ATOM 548 N N . HIS A 1 72 ? 4.588 -1.536 -19.856 1.00 82.38 72 HIS A N 1
ATOM 549 C CA . HIS A 1 72 ? 5.461 -0.454 -19.432 1.00 82.38 72 HIS A CA 1
ATOM 550 C C . HIS A 1 72 ? 6.863 -0.748 -19.984 1.00 82.38 72 HIS A C 1
ATOM 552 O O . HIS A 1 72 ? 7.604 -1.585 -19.476 1.00 82.38 72 HIS A O 1
ATOM 558 N N . GLY A 1 73 ? 7.177 -0.139 -21.123 1.00 69.94 73 GLY A N 1
ATOM 559 C CA . GLY A 1 73 ? 8.505 -0.167 -21.729 1.00 69.94 73 GLY A CA 1
ATOM 560 C C . GLY A 1 73 ? 9.296 1.095 -21.390 1.00 69.94 73 GLY A C 1
ATOM 561 O O . GLY A 1 73 ? 8.758 2.013 -20.761 1.00 69.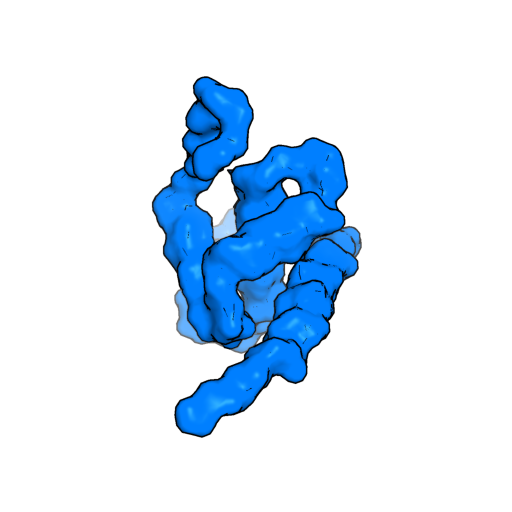94 73 GLY A O 1
ATOM 562 N N . PRO A 1 74 ? 10.562 1.188 -21.830 1.00 72.12 74 PRO A N 1
ATOM 563 C CA . PRO A 1 74 ? 11.254 2.467 -21.808 1.00 72.12 74 PRO A CA 1
ATOM 564 C C . PRO A 1 74 ? 10.386 3.502 -22.530 1.00 72.12 74 PRO A C 1
ATOM 566 O O . PRO A 1 74 ? 9.863 3.235 -23.615 1.00 72.12 74 PRO A O 1
ATOM 569 N N . LEU A 1 75 ? 10.219 4.681 -21.925 1.00 68.62 75 LEU A N 1
ATOM 570 C CA . LEU A 1 75 ? 9.671 5.816 -22.659 1.00 68.62 75 LEU A CA 1
ATOM 571 C C . LEU A 1 75 ? 10.544 6.014 -23.911 1.00 68.62 75 LEU A C 1
ATOM 573 O O . LEU A 1 75 ? 11.770 5.894 -23.795 1.00 68.62 75 LEU A O 1
ATOM 577 N N . PRO A 1 76 ? 9.956 6.273 -25.095 1.00 64.06 76 PRO A N 1
ATOM 578 C CA . PRO A 1 76 ? 10.739 6.564 -26.291 1.00 64.06 76 PRO A CA 1
ATOM 579 C C . PRO A 1 76 ? 11.744 7.665 -25.946 1.00 64.06 76 PRO A C 1
ATOM 581 O O . PRO A 1 76 ? 11.355 8.682 -25.375 1.00 64.06 76 PRO A O 1
ATOM 584 N N . ALA A 1 77 ? 13.026 7.371 -26.186 1.00 62.62 77 ALA A N 1
ATOM 585 C CA . ALA A 1 77 ? 14.182 8.005 -25.557 1.00 62.62 77 ALA A CA 1
ATOM 586 C C . ALA A 1 77 ? 14.013 9.519 -25.332 1.00 62.62 77 ALA A C 1
ATOM 588 O O . ALA A 1 77 ? 14.174 10.317 -26.250 1.00 62.62 77 ALA A O 1
ATOM 589 N N . ALA A 1 78 ? 13.713 9.894 -24.089 1.00 56.75 78 ALA A N 1
ATOM 590 C CA . ALA A 1 78 ? 13.874 11.249 -23.589 1.00 56.75 78 ALA A CA 1
ATOM 591 C C . ALA A 1 78 ? 15.069 11.226 -22.630 1.00 56.75 78 ALA A C 1
ATOM 593 O O . ALA A 1 78 ? 15.014 10.570 -21.591 1.00 56.75 78 ALA A O 1
ATOM 594 N N . ASP A 1 79 ? 16.152 11.855 -23.079 1.00 53.22 79 ASP A N 1
ATOM 595 C CA . ASP A 1 79 ? 17.430 12.160 -22.433 1.00 53.22 79 ASP A CA 1
ATOM 596 C C . ASP A 1 79 ? 17.791 11.455 -21.112 1.00 53.22 79 ASP A C 1
ATOM 598 O O . ASP A 1 79 ? 17.177 11.594 -20.051 1.00 53.22 79 ASP A O 1
ATOM 602 N N . SER A 1 80 ? 18.910 10.736 -21.190 1.00 56.62 80 SER A N 1
ATOM 603 C CA . SER A 1 80 ? 19.555 9.933 -20.157 1.00 56.62 80 SER A CA 1
ATOM 604 C C . SER A 1 80 ? 20.124 10.758 -18.993 1.00 56.62 80 SER A C 1
ATOM 606 O O . SER A 1 80 ? 21.337 10.855 -18.811 1.00 56.62 80 SER A O 1
ATOM 608 N N . HIS A 1 81 ? 19.242 11.287 -18.147 1.00 59.94 81 HIS A N 1
ATOM 609 C CA . HIS A 1 81 ? 19.567 11.746 -16.788 1.00 59.94 81 HIS A CA 1
ATOM 610 C C . HIS A 1 81 ? 18.918 10.864 -15.709 1.00 59.94 81 HIS A C 1
ATOM 612 O O . HIS A 1 81 ? 18.625 11.318 -14.601 1.00 59.94 81 HIS A O 1
ATOM 618 N N . LEU A 1 82 ? 18.668 9.588 -16.020 1.00 62.31 82 LEU A N 1
ATOM 619 C CA . LEU A 1 82 ? 18.015 8.660 -15.101 1.00 62.31 82 LEU A CA 1
ATOM 620 C C . LEU A 1 82 ? 18.893 8.402 -13.871 1.00 62.31 82 LEU A C 1
ATOM 622 O O . LEU A 1 82 ? 19.877 7.664 -13.906 1.00 62.31 82 LEU A O 1
ATOM 626 N N . ARG A 1 83 ? 18.499 9.015 -12.753 1.00 60.31 83 ARG A N 1
ATOM 627 C CA . ARG A 1 83 ? 19.005 8.699 -11.419 1.00 60.31 83 ARG A CA 1
ATOM 628 C C . ARG A 1 83 ? 18.586 7.270 -11.082 1.00 60.31 83 ARG A C 1
ATOM 630 O O . ARG A 1 83 ? 17.401 6.946 -11.169 1.00 60.31 83 ARG A O 1
ATOM 637 N N . ALA A 1 84 ? 19.549 6.437 -10.689 1.00 59.00 84 ALA A N 1
ATOM 638 C CA . ALA A 1 84 ? 19.270 5.084 -10.223 1.00 59.00 84 ALA A CA 1
ATOM 639 C C . ALA A 1 84 ? 18.160 5.111 -9.152 1.00 59.00 84 ALA A C 1
ATOM 641 O O . ALA A 1 84 ? 18.131 6.047 -8.338 1.00 59.00 84 ALA A O 1
ATOM 642 N N . PRO A 1 85 ? 17.236 4.131 -9.146 1.00 59.72 85 PRO A N 1
ATOM 643 C CA . PRO A 1 85 ? 16.216 4.054 -8.112 1.00 59.72 85 PRO A CA 1
ATOM 644 C C . PRO A 1 85 ? 16.900 4.049 -6.745 1.00 59.72 85 PRO A C 1
ATOM 646 O O . PRO A 1 85 ? 17.822 3.272 -6.522 1.00 59.72 85 PRO A O 1
ATOM 649 N N . ASP A 1 86 ? 16.466 4.941 -5.852 1.00 54.78 86 ASP A N 1
ATOM 650 C CA . ASP A 1 86 ? 16.988 5.023 -4.488 1.00 54.78 86 ASP A CA 1
ATOM 651 C C . ASP A 1 86 ? 16.794 3.662 -3.788 1.00 54.78 86 ASP A C 1
ATOM 653 O O . ASP A 1 86 ? 15.645 3.282 -3.522 1.00 54.78 86 ASP A O 1
ATOM 657 N N . PRO A 1 87 ? 17.879 2.914 -3.498 1.00 54.59 87 PRO A N 1
ATOM 658 C CA . PRO A 1 87 ? 17.791 1.606 -2.856 1.00 54.59 87 PRO A CA 1
ATOM 659 C C . PRO A 1 87 ? 17.389 1.716 -1.375 1.00 54.59 87 PRO A C 1
ATOM 661 O O . PRO A 1 87 ? 17.147 0.699 -0.726 1.00 54.59 87 PRO A O 1
ATOM 664 N N . GLY A 1 88 ? 17.339 2.936 -0.826 1.00 46.62 88 GLY A N 1
ATOM 665 C CA . GLY A 1 88 ? 17.328 3.205 0.604 1.00 46.62 88 GLY A CA 1
ATOM 666 C C . GLY A 1 88 ? 15.989 3.601 1.214 1.00 46.62 88 GLY A C 1
ATOM 667 O O . GLY A 1 88 ? 15.954 3.829 2.424 1.00 46.62 88 GLY A O 1
ATOM 668 N N . ARG A 1 89 ? 14.872 3.682 0.467 1.00 51.81 89 ARG A N 1
ATOM 669 C CA . ARG A 1 89 ? 13.584 3.940 1.138 1.00 51.81 89 ARG A CA 1
ATOM 670 C C . ARG A 1 89 ? 13.265 2.736 2.031 1.00 51.81 89 ARG A C 1
ATOM 672 O O . ARG A 1 89 ? 13.125 1.628 1.515 1.00 51.81 89 ARG A O 1
ATOM 679 N N . PRO A 1 90 ? 13.177 2.911 3.357 1.00 53.31 90 PRO A N 1
ATOM 680 C CA . PRO A 1 90 ? 13.297 1.786 4.261 1.00 53.31 90 PRO A CA 1
ATOM 681 C C . PR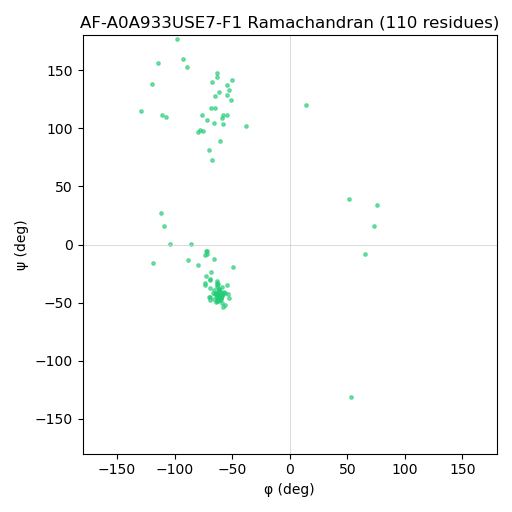O A 1 90 ? 12.093 0.855 4.116 1.00 53.31 90 PRO A C 1
ATOM 683 O O . PRO A 1 90 ? 10.962 1.217 4.444 1.00 53.31 90 PRO A O 1
ATOM 686 N N . ARG A 1 91 ? 12.376 -0.384 3.687 1.00 59.59 91 ARG A N 1
ATOM 687 C CA . ARG A 1 91 ? 11.461 -1.538 3.735 1.00 59.59 91 ARG A CA 1
ATOM 688 C C . ARG A 1 91 ? 10.809 -1.715 5.111 1.00 59.59 91 ARG A C 1
ATOM 690 O O . ARG A 1 91 ? 9.776 -2.361 5.215 1.00 59.59 91 ARG A O 1
ATOM 697 N N . SER A 1 92 ? 11.382 -1.130 6.168 1.00 70.31 92 SER A N 1
ATOM 698 C CA . SER A 1 92 ? 10.901 -1.267 7.541 1.00 70.31 92 SER A CA 1
ATOM 699 C C . SER A 1 92 ? 9.462 -0.800 7.738 1.00 70.31 92 SER A C 1
ATOM 701 O O . SER A 1 92 ? 8.757 -1.453 8.490 1.00 70.31 92 SER A O 1
ATOM 703 N N . PHE A 1 93 ? 8.992 0.259 7.065 1.00 74.44 93 PHE A N 1
ATOM 704 C CA . PHE A 1 93 ? 7.615 0.741 7.254 1.00 74.44 93 PHE A CA 1
ATOM 705 C C . PHE A 1 93 ? 6.574 -0.235 6.684 1.00 74.44 93 PHE A C 1
ATOM 707 O O . PHE A 1 93 ? 5.622 -0.595 7.368 1.00 74.44 93 PHE A O 1
ATOM 714 N N . LEU A 1 94 ? 6.762 -0.714 5.450 1.00 78.94 94 LEU A N 1
ATOM 715 C CA . LEU A 1 94 ? 5.846 -1.687 4.840 1.00 78.94 94 LEU A CA 1
ATOM 716 C C . LEU A 1 94 ? 5.953 -3.048 5.518 1.00 78.94 94 LEU A C 1
ATOM 718 O O . LEU A 1 94 ? 4.932 -3.629 5.878 1.00 78.94 94 LEU A O 1
ATOM 722 N N . ALA A 1 95 ? 7.179 -3.511 5.769 1.00 81.56 95 ALA A N 1
ATOM 723 C CA . ALA A 1 95 ? 7.420 -4.771 6.455 1.00 81.56 95 ALA A CA 1
ATOM 724 C C . ALA A 1 95 ? 6.836 -4.762 7.874 1.00 81.56 95 ALA A C 1
ATOM 726 O O . ALA A 1 95 ? 6.277 -5.765 8.311 1.00 81.56 95 ALA A O 1
ATOM 727 N N . ALA A 1 96 ? 6.905 -3.641 8.599 1.00 81.81 96 ALA A N 1
ATOM 728 C CA . ALA A 1 96 ? 6.298 -3.543 9.920 1.00 81.81 96 ALA A CA 1
ATOM 729 C C . ALA A 1 96 ? 4.764 -3.444 9.849 1.00 81.81 96 ALA A C 1
ATOM 731 O O . ALA A 1 96 ? 4.098 -4.014 10.716 1.00 81.81 96 ALA A O 1
ATOM 732 N N . ILE A 1 97 ? 4.168 -2.819 8.821 1.00 84.44 97 ILE A N 1
ATOM 733 C CA . ILE A 1 97 ? 2.711 -2.872 8.573 1.00 84.4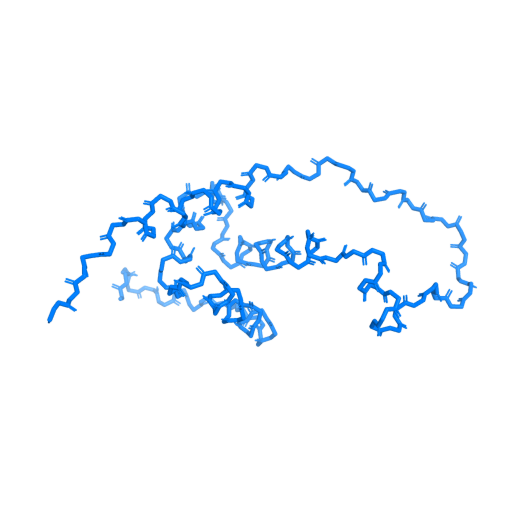4 97 ILE A CA 1
ATOM 734 C C . ILE A 1 97 ? 2.273 -4.303 8.269 1.00 84.44 97 ILE A C 1
ATOM 736 O O . ILE A 1 97 ? 1.354 -4.803 8.913 1.00 84.44 97 ILE A O 1
ATOM 740 N N . GLN A 1 98 ? 2.959 -4.998 7.367 1.00 82.44 98 GLN A N 1
ATOM 741 C CA . GLN A 1 98 ? 2.673 -6.396 7.046 1.00 82.44 98 GLN A CA 1
ATOM 742 C C . GLN A 1 98 ? 2.847 -7.305 8.267 1.00 82.44 98 GLN A C 1
ATOM 744 O O . GLN A 1 98 ? 1.979 -8.129 8.548 1.00 82.44 98 GLN A O 1
ATOM 749 N N . ALA A 1 99 ? 3.915 -7.124 9.048 1.00 84.06 99 ALA A N 1
ATOM 750 C CA . ALA A 1 99 ? 4.124 -7.873 10.281 1.00 84.06 99 ALA A CA 1
ATOM 751 C C . ALA A 1 99 ? 2.998 -7.619 11.294 1.00 84.06 99 ALA A C 1
ATOM 753 O O . ALA A 1 99 ? 2.552 -8.552 11.963 1.00 84.06 99 ALA A O 1
ATOM 754 N N . ASP A 1 100 ? 2.505 -6.383 11.398 1.00 84.06 100 ASP A N 1
ATOM 755 C CA . ASP A 1 100 ? 1.378 -6.052 12.266 1.00 84.06 100 ASP A CA 1
ATOM 756 C C . ASP A 1 100 ? 0.072 -6.713 11.822 1.00 84.06 100 ASP A C 1
ATOM 758 O O . ASP A 1 100 ? -0.604 -7.371 12.625 1.00 84.06 100 ASP A O 1
ATOM 762 N N . LEU A 1 101 ? -0.228 -6.637 10.525 1.00 82.88 101 LEU A N 1
ATOM 763 C CA . LEU A 1 101 ? -1.375 -7.311 9.927 1.00 82.88 101 LEU A CA 1
ATOM 764 C C . LEU A 1 101 ? -1.301 -8.831 10.142 1.00 82.88 101 LEU A C 1
ATOM 766 O O . LEU A 1 101 ? -2.294 -9.433 10.566 1.00 82.88 101 LEU A O 1
ATOM 770 N N . ALA A 1 102 ? -0.124 -9.430 9.946 1.00 82.00 102 ALA A N 1
ATOM 771 C CA . ALA A 1 102 ? 0.123 -10.860 10.105 1.00 82.00 102 ALA A CA 1
ATOM 772 C C . ALA A 1 102 ? -0.012 -11.339 11.560 1.00 82.00 102 ALA A C 1
ATOM 774 O O . ALA A 1 102 ? -0.624 -12.384 11.803 1.00 82.00 102 ALA A O 1
ATOM 775 N N . ARG A 1 103 ? 0.493 -10.578 12.546 1.00 79.81 103 ARG A N 1
ATOM 776 C CA . ARG A 1 103 ? 0.331 -10.896 13.982 1.00 79.81 103 ARG A CA 1
ATOM 777 C C . ARG A 1 103 ? -1.142 -11.033 14.366 1.00 79.81 103 ARG A C 1
ATOM 779 O O . ARG A 1 103 ? -1.519 -11.976 15.056 1.00 79.81 103 ARG A O 1
ATOM 786 N N . HIS A 1 104 ? -1.983 -10.139 13.856 1.00 69.44 104 HIS A N 1
ATOM 787 C CA . HIS A 1 104 ? -3.405 -10.084 14.191 1.00 69.44 104 HIS A CA 1
ATOM 788 C C . HIS A 1 104 ? -4.278 -10.979 13.290 1.00 69.44 104 HIS A C 1
ATOM 790 O O . HIS A 1 104 ? -5.447 -11.218 13.591 1.00 69.44 104 HIS A O 1
ATOM 796 N N . ALA A 1 105 ? -3.756 -11.487 12.167 1.00 67.81 105 ALA A N 1
ATOM 797 C CA . ALA A 1 105 ? -4.450 -12.475 11.333 1.00 67.81 105 ALA A CA 1
ATOM 798 C C . ALA A 1 105 ? -4.560 -13.847 12.027 1.00 67.81 105 ALA A C 1
ATOM 800 O O . ALA A 1 105 ? -5.560 -14.540 11.856 1.00 67.81 105 ALA A O 1
ATOM 801 N N . LYS A 1 106 ? -3.583 -14.200 12.874 1.00 59.56 106 LYS A N 1
ATOM 802 C CA . LYS A 1 106 ? -3.539 -15.470 13.624 1.00 59.56 106 LYS A CA 1
ATOM 803 C C . LYS A 1 106 ? -4.545 -15.564 14.784 1.00 59.56 106 LYS A C 1
ATOM 805 O O . LYS A 1 106 ? -4.658 -16.620 15.388 1.00 59.56 106 LYS A O 1
ATOM 810 N N . HIS A 1 107 ? -5.274 -14.489 15.096 1.00 52.94 107 HIS A N 1
ATOM 811 C CA . HIS A 1 107 ? -6.177 -14.406 16.254 1.00 52.94 107 HIS A CA 1
ATOM 812 C C . HIS A 1 107 ? -7.672 -14.390 15.895 1.00 52.94 107 HIS A C 1
ATOM 814 O O . HIS A 1 107 ? -8.500 -14.011 16.719 1.00 52.94 107 HIS A O 1
ATOM 820 N N . ARG A 1 108 ? -8.054 -14.776 14.669 1.00 49.75 108 ARG A N 1
ATOM 821 C CA . ARG A 1 108 ? -9.475 -14.895 14.309 1.00 49.75 108 ARG A CA 1
ATOM 822 C C . ARG A 1 108 ? -10.036 -16.182 14.940 1.00 49.75 108 ARG A C 1
ATOM 824 O O . ARG A 1 108 ? -9.640 -17.253 14.484 1.00 49.75 108 ARG A O 1
ATOM 831 N N . PRO A 1 109 ? -10.933 -16.129 15.947 1.00 45.09 109 PRO A N 1
ATOM 832 C CA . PRO A 1 109 ? -11.595 -17.338 16.416 1.00 45.09 109 PRO A CA 1
ATOM 833 C C . PRO A 1 109 ? -12.407 -17.920 15.258 1.00 45.09 109 PRO A C 1
ATOM 835 O O . PRO A 1 109 ? -13.136 -17.197 14.569 1.00 45.09 109 PRO A O 1
ATOM 838 N N . SER A 1 110 ? -12.235 -19.220 15.029 1.00 41.47 110 SER A N 1
ATOM 839 C CA . SER A 1 110 ? -13.087 -19.996 14.137 1.00 41.47 110 SER A CA 1
ATOM 840 C C . SER A 1 110 ? -14.514 -19.882 14.663 1.00 41.47 110 SER A C 1
ATOM 842 O O . SER A 1 110 ? -14.815 -20.403 15.734 1.00 41.47 110 SER A O 1
ATOM 844 N N . LYS A 1 111 ? -15.382 -19.149 13.961 1.00 47.56 111 LYS A N 1
ATOM 845 C CA . LYS A 1 111 ? -16.819 -19.256 14.212 1.00 47.56 111 LYS A CA 1
ATOM 846 C C . LYS A 1 111 ? -17.244 -20.617 13.666 1.00 47.56 111 LYS A C 1
ATOM 848 O O . LYS A 1 111 ? -17.193 -20.810 12.452 1.00 47.56 111 LYS A O 1
ATOM 853 N N . GLY A 1 112 ? -17.518 -21.544 14.584 1.00 44.94 112 GLY A N 1
ATOM 854 C CA . GLY A 1 112 ? -18.336 -22.725 14.315 1.00 44.94 112 GLY A CA 1
ATOM 855 C C . GLY A 1 112 ? -19.793 -22.354 14.094 1.00 44.94 112 GLY A C 1
ATOM 856 O O . GLY A 1 112 ? -20.148 -21.174 14.342 1.00 44.94 112 GLY A O 1
#

Foldseek 3Di:
DPDPDPPPLDADPVLVVLLVVVCVVLVHDSVLLLVLLVVQVPPDDSSVSSVVLSVVVVVVVDDPVNCVVVVNDPDPDDDPPDDDPDPPPDPCSNVSSSVSSVVVVVPDPPDD

Mean predicted aligned error: 10.12 Å

Secondary structure (DSSP, 8-state):
--SS--------HHHHHHHHHHHHHTT--HHHHHHHHHHH-TTS-HHHHHHHHHHHHHHHH--HHHHHHTT--PPS---S--PPP-TTS-THHHHHHHHHHHHHHTT-----

Solvent-accessible surface area (backbone atoms only — not comparable to full-atom values): 7162 Å² total; per-residue (Å²): 140,71,83,96,54,86,76,72,75,78,66,58,70,69,56,53,54,45,47,52,52,48,21,61,77,68,75,46,51,69,67,57,53,50,51,39,45,68,78,66,39,72,93,50,54,67,57,57,42,52,50,53,48,46,55,49,56,53,55,74,68,58,40,74,67,57,35,51,74,71,66,56,66,82,70,80,88,72,76,95,74,79,72,75,80,77,88,72,73,64,63,61,62,61,53,50,36,51,48,48,54,53,64,60,59,76,68,65,77,81,81,124